Protein AF-A0A538G9U5-F1 (afdb_monomer_lite)

Sequence (117 aa):
MHFALVDRAGKVVRAWRVTSGTQMALTPSALTPAIVGGQLIVQLDVSRQTGALSEHMILRLGQSGSIGKRFSLAANAVCCYDGTGASTPLRVASDGRLYQLRTDPKTGARVARYSLR

pLDDT: mean 80.43, std 11.59, range [47.81, 97.25]

Structure (mmCIF, N/CA/C/O backbone):
data_AF-A0A538G9U5-F1
#
_entry.id   AF-A0A538G9U5-F1
#
loop_
_atom_site.group_PDB
_atom_site.id
_atom_site.type_symbol
_atom_site.label_atom_id
_atom_site.label_alt_id
_atom_site.label_comp_id
_atom_site.label_asym_id
_atom_site.label_entity_id
_atom_site.label_seq_id
_atom_site.pdbx_PDB_ins_code
_atom_site.Cartn_x
_atom_site.Cartn_y
_atom_site.Cartn_z
_atom_site.occupancy
_atom_site.B_iso_or_equiv
_atom_site.auth_seq_id
_atom_site.auth_comp_id
_atom_site.auth_asym_id
_atom_site.auth_atom_id
_atom_site.pdbx_PDB_model_num
ATOM 1 N N . MET A 1 1 ? 5.255 8.022 10.612 1.00 88.19 1 MET A N 1
ATOM 2 C CA . MET A 1 1 ? 4.030 8.221 9.814 1.00 88.19 1 MET A CA 1
ATOM 3 C C . MET A 1 1 ? 2.846 7.575 10.518 1.00 88.19 1 MET A C 1
ATOM 5 O O . MET A 1 1 ? 3.045 6.573 11.199 1.00 88.19 1 MET A O 1
ATOM 9 N N . HIS A 1 2 ? 1.648 8.148 10.390 1.00 90.50 2 HIS A N 1
ATOM 10 C CA . HIS A 1 2 ? 0.429 7.631 11.014 1.00 90.50 2 HIS A CA 1
ATOM 11 C C . HIS A 1 2 ? -0.619 7.319 9.950 1.00 90.50 2 HIS A C 1
ATOM 13 O O . HIS A 1 2 ? -0.807 8.104 9.025 1.00 90.50 2 HIS A O 1
ATOM 19 N N . PHE A 1 3 ? -1.300 6.190 10.112 1.00 90.75 3 PHE A N 1
ATOM 20 C CA . PHE A 1 3 ? -2.447 5.796 9.303 1.00 90.75 3 PHE A CA 1
ATOM 21 C C . PHE A 1 3 ? -3.636 5.560 10.222 1.00 90.75 3 PHE A C 1
ATOM 23 O O . PHE A 1 3 ? -3.468 4.995 11.302 1.00 90.75 3 PHE A O 1
ATOM 30 N N . ALA A 1 4 ? -4.828 5.952 9.789 1.00 91.81 4 ALA A N 1
ATOM 31 C CA . ALA A 1 4 ? -6.061 5.711 10.521 1.00 91.81 4 ALA A CA 1
ATOM 32 C C . ALA A 1 4 ? -7.117 5.130 9.583 1.00 91.81 4 ALA A C 1
ATOM 34 O O . ALA A 1 4 ? -7.283 5.594 8.457 1.00 91.81 4 ALA A O 1
ATOM 35 N N . LEU A 1 5 ? -7.832 4.117 10.067 1.00 91.12 5 LEU A N 1
ATOM 36 C CA . LEU A 1 5 ? -9.101 3.705 9.496 1.00 91.12 5 LEU A CA 1
ATOM 37 C C . LEU A 1 5 ? -10.187 4.496 10.215 1.00 91.12 5 LEU A C 1
ATOM 39 O O . LEU A 1 5 ? -10.341 4.384 11.435 1.00 91.12 5 LEU A O 1
ATOM 43 N N . VAL A 1 6 ? -10.914 5.290 9.444 1.00 93.69 6 VAL A N 1
ATOM 44 C CA . VAL A 1 6 ? -12.060 6.068 9.905 1.00 93.69 6 VAL A CA 1
ATOM 45 C C . VAL A 1 6 ? -13.344 5.434 9.395 1.00 93.69 6 VAL A C 1
ATOM 47 O O . VAL A 1 6 ? -13.397 4.946 8.264 1.00 93.69 6 VAL A O 1
ATOM 50 N N . ASP A 1 7 ? -14.363 5.389 10.247 1.00 93.50 7 ASP A N 1
ATOM 51 C CA . ASP A 1 7 ? -15.698 4.965 9.841 1.00 93.50 7 ASP A CA 1
ATOM 52 C C . ASP A 1 7 ? -16.442 6.080 9.083 1.00 93.50 7 ASP A C 1
ATOM 54 O O . ASP A 1 7 ? -15.922 7.173 8.853 1.00 93.50 7 ASP A O 1
ATOM 58 N N . ARG A 1 8 ? -17.689 5.803 8.679 1.00 95.38 8 ARG A N 1
ATOM 59 C CA . ARG A 1 8 ? -18.522 6.769 7.944 1.00 95.38 8 ARG A CA 1
ATOM 60 C C . ARG A 1 8 ? -18.863 8.025 8.751 1.00 95.38 8 ARG A C 1
ATOM 62 O O . ARG A 1 8 ? -19.181 9.039 8.145 1.00 95.38 8 ARG A O 1
ATOM 69 N N . ALA A 1 9 ? -18.809 7.958 10.081 1.00 97.12 9 ALA A N 1
ATOM 70 C CA . ALA A 1 9 ? -19.028 9.100 10.964 1.00 97.12 9 ALA A CA 1
ATOM 71 C C . ALA A 1 9 ? -17.732 9.895 11.219 1.00 97.12 9 ALA A C 1
ATOM 73 O O . ALA A 1 9 ? -17.741 10.860 11.978 1.00 97.12 9 ALA A O 1
ATOM 74 N N . GLY A 1 10 ? -16.610 9.496 10.605 1.00 95.50 10 GLY A N 1
ATOM 75 C CA . GLY A 1 10 ? -15.304 10.123 10.790 1.00 95.50 10 GLY A CA 1
ATOM 76 C C . GLY A 1 10 ? -14.588 9.692 12.071 1.00 95.50 10 GLY A C 1
ATOM 77 O O . GLY A 1 10 ? -13.530 10.233 12.394 1.00 95.50 10 GLY A O 1
ATOM 78 N N . LYS A 1 11 ? -15.114 8.709 12.809 1.00 97.25 11 LYS A N 1
ATOM 79 C CA . LYS A 1 11 ? -14.468 8.211 14.022 1.00 97.25 11 LYS A CA 1
ATOM 80 C C . LYS A 1 11 ? -13.326 7.275 13.650 1.00 97.25 11 LYS A C 1
ATOM 82 O O . LYS A 1 11 ? -13.486 6.356 12.848 1.00 97.25 11 LYS A O 1
ATOM 87 N N . VAL A 1 12 ? -12.173 7.467 14.286 1.00 94.44 12 VAL A N 1
ATOM 88 C CA . VAL A 1 12 ? -11.047 6.533 14.178 1.00 94.44 12 VAL A CA 1
ATOM 89 C C . VAL A 1 12 ? -11.429 5.216 14.852 1.00 94.44 12 VAL A C 1
ATOM 91 O O . VAL A 1 12 ? -11.604 5.156 16.068 1.00 94.44 12 VAL A O 1
ATOM 94 N N . VAL A 1 13 ? -11.538 4.151 14.060 1.00 92.94 13 VAL A N 1
ATOM 95 C CA . VAL A 1 13 ? -11.820 2.788 14.545 1.00 92.94 13 VAL A CA 1
ATOM 96 C C . VAL A 1 13 ? -10.553 1.942 14.658 1.00 92.94 13 VAL A C 1
ATOM 98 O O . VAL A 1 13 ? -10.545 0.913 15.333 1.00 92.94 13 VAL A O 1
ATOM 101 N N . ARG A 1 14 ? -9.467 2.369 14.002 1.00 90.88 14 ARG A N 1
ATOM 102 C CA . ARG A 1 14 ? -8.141 1.756 14.110 1.00 90.88 14 ARG A CA 1
ATOM 103 C C . ARG A 1 14 ? -7.056 2.727 13.669 1.00 90.88 14 ARG A C 1
ATOM 105 O O . ARG A 1 14 ? -7.285 3.524 12.764 1.00 90.88 14 ARG A O 1
ATOM 112 N N . ALA A 1 15 ? -5.870 2.622 14.258 1.00 91.88 15 ALA A N 1
ATOM 113 C CA . ALA A 1 15 ? -4.717 3.415 13.859 1.00 91.88 15 ALA A CA 1
ATOM 114 C C . ALA A 1 15 ? -3.425 2.596 13.878 1.00 91.88 15 ALA A C 1
ATOM 116 O O . ALA A 1 15 ? -3.292 1.623 14.619 1.00 91.88 15 ALA A O 1
ATOM 117 N N . TRP A 1 16 ? -2.469 3.032 13.066 1.00 92.12 16 TRP A N 1
ATOM 118 C CA . TRP A 1 16 ? -1.133 2.465 12.965 1.00 92.12 16 TRP A CA 1
ATOM 119 C C . TRP A 1 16 ? -0.096 3.576 12.994 1.00 92.12 16 TRP A C 1
ATOM 121 O O . TRP A 1 16 ? -0.261 4.619 12.356 1.00 92.12 16 TRP A O 1
ATOM 131 N N . ARG A 1 17 ? 1.015 3.318 13.684 1.00 91.44 17 ARG A N 1
ATOM 132 C CA . ARG A 1 17 ? 2.203 4.166 13.663 1.00 91.44 17 ARG A CA 1
ATOM 133 C C . ARG A 1 17 ? 3.342 3.392 13.020 1.00 91.44 17 ARG A C 1
ATOM 135 O O . ARG A 1 17 ? 3.748 2.355 13.529 1.00 91.44 17 ARG A O 1
ATOM 142 N N . VAL A 1 18 ? 3.857 3.916 11.915 1.00 88.56 18 VAL A N 1
ATOM 143 C CA . VAL A 1 18 ? 5.043 3.382 11.240 1.00 88.56 18 VAL A CA 1
ATOM 144 C C . VAL A 1 18 ? 6.219 4.304 11.532 1.00 88.56 18 VAL A C 1
ATOM 146 O O . VAL A 1 18 ? 6.138 5.516 11.302 1.00 88.56 18 VAL A O 1
ATOM 149 N N . THR A 1 19 ? 7.304 3.740 12.047 1.00 88.38 19 THR A N 1
ATOM 150 C CA . THR A 1 19 ? 8.573 4.428 12.303 1.00 88.38 19 THR A CA 1
ATOM 151 C C . THR A 1 19 ? 9.666 3.847 11.405 1.00 88.38 19 THR A C 1
ATOM 153 O O . THR A 1 19 ? 9.602 2.688 11.004 1.00 88.38 19 THR A O 1
ATOM 156 N N . SER A 1 20 ? 10.657 4.667 11.062 1.00 84.44 20 SER A N 1
ATOM 157 C CA . SER A 1 20 ? 11.842 4.262 10.302 1.00 84.44 20 SER A CA 1
ATOM 158 C C . SER A 1 20 ? 13.040 5.057 10.810 1.00 84.44 20 SER A C 1
ATOM 160 O O . SER A 1 20 ? 12.869 6.182 11.282 1.00 84.44 20 SER A O 1
ATOM 162 N N . GLY A 1 21 ? 14.235 4.471 10.713 1.00 84.50 21 GLY A N 1
ATOM 163 C CA . GLY A 1 21 ? 15.500 5.178 10.939 1.00 84.50 21 GLY A CA 1
ATOM 164 C C . GLY A 1 21 ? 15.915 6.069 9.763 1.00 84.50 21 GLY A C 1
ATOM 165 O O . GLY A 1 21 ? 16.837 6.863 9.899 1.00 84.50 21 GLY A O 1
ATOM 166 N N . THR A 1 22 ? 15.239 5.951 8.616 1.00 83.19 22 THR A N 1
ATOM 167 C CA . THR A 1 22 ? 15.417 6.814 7.441 1.00 83.19 22 THR A CA 1
ATOM 168 C C . THR A 1 22 ? 14.165 7.646 7.179 1.00 83.19 22 THR A C 1
ATOM 170 O O . THR A 1 22 ? 13.071 7.327 7.657 1.00 83.19 22 THR A O 1
ATOM 173 N N . GLN A 1 23 ? 14.319 8.719 6.401 1.00 84.00 23 GLN A N 1
ATOM 174 C CA . GLN A 1 23 ? 13.195 9.551 5.990 1.00 84.00 23 GLN A CA 1
ATOM 175 C C . GLN A 1 23 ? 12.167 8.726 5.201 1.00 84.00 23 GLN A C 1
ATOM 177 O O . GLN A 1 23 ? 12.511 7.974 4.287 1.00 84.00 23 GLN A O 1
ATOM 182 N N . MET A 1 24 ? 10.898 8.882 5.586 1.00 85.56 24 MET A N 1
ATOM 183 C CA . MET A 1 24 ? 9.738 8.293 4.917 1.00 85.56 24 MET A CA 1
ATOM 184 C C . MET A 1 24 ? 8.898 9.400 4.287 1.00 85.56 24 MET A C 1
ATOM 186 O O . MET A 1 24 ? 8.688 10.438 4.920 1.00 85.56 24 MET A O 1
ATOM 190 N N . ALA A 1 25 ? 8.340 9.146 3.108 1.00 83.44 25 ALA A N 1
ATOM 191 C CA . ALA A 1 25 ? 7.392 10.038 2.448 1.00 83.44 25 ALA A CA 1
ATOM 192 C C . ALA A 1 25 ? 6.166 9.277 1.917 1.00 83.44 25 ALA A C 1
ATOM 194 O O . ALA A 1 25 ? 6.245 8.094 1.582 1.00 83.44 25 ALA A O 1
ATOM 195 N N . LEU A 1 26 ? 5.021 9.968 1.849 1.00 77.25 26 LEU A N 1
ATOM 196 C CA . LEU A 1 26 ? 3.897 9.527 1.022 1.00 77.25 26 LEU A CA 1
ATOM 197 C C . LEU A 1 26 ? 4.158 10.014 -0.396 1.00 77.25 26 LEU A C 1
ATOM 199 O O . LEU A 1 26 ? 4.400 11.201 -0.609 1.00 77.25 26 LEU A O 1
ATOM 203 N N . THR A 1 27 ? 4.095 9.100 -1.353 1.00 67.94 27 THR A N 1
ATOM 204 C CA . THR A 1 27 ? 4.238 9.445 -2.765 1.00 67.94 27 THR A CA 1
ATOM 205 C C . THR A 1 27 ? 2.890 9.973 -3.289 1.00 67.94 27 THR A C 1
ATOM 207 O O . THR A 1 27 ? 1.846 9.407 -2.958 1.00 67.94 27 THR A O 1
ATOM 210 N N . PRO A 1 28 ? 2.854 11.042 -4.107 1.00 58.84 28 PRO A N 1
ATOM 211 C CA . PRO A 1 28 ? 1.608 11.527 -4.712 1.00 58.84 28 PRO A CA 1
ATOM 212 C C . PRO A 1 28 ? 0.929 10.503 -5.636 1.00 58.84 28 PRO A C 1
ATOM 214 O O . PRO A 1 28 ? -0.283 10.548 -5.826 1.00 58.84 28 PRO A O 1
ATOM 217 N N . SER A 1 29 ? 1.701 9.567 -6.197 1.00 62.84 29 SER A N 1
ATOM 218 C CA . SER A 1 29 ? 1.226 8.443 -7.014 1.00 62.84 29 SER A CA 1
ATOM 219 C C . SER A 1 29 ? 1.112 7.137 -6.220 1.00 62.84 29 SER A C 1
ATOM 221 O O . SER A 1 29 ? 1.032 6.05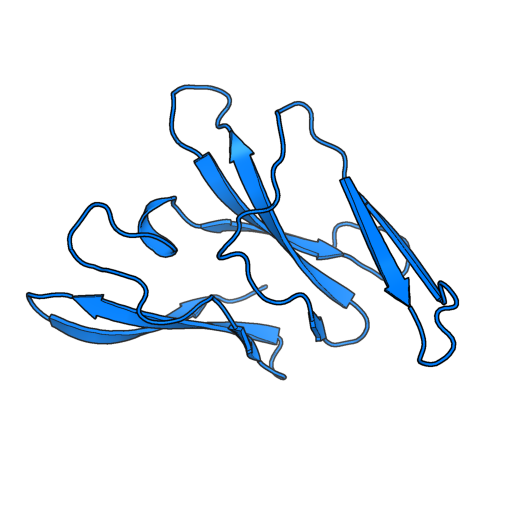6 -6.814 1.00 62.84 29 SER A O 1
ATOM 223 N N . ALA A 1 30 ? 1.128 7.222 -4.885 1.00 66.25 30 ALA A N 1
ATOM 224 C CA . ALA A 1 30 ? 1.086 6.063 -4.016 1.00 66.25 30 ALA A CA 1
ATOM 225 C C . ALA A 1 30 ? -0.167 5.230 -4.282 1.00 66.25 30 ALA A C 1
ATOM 227 O O . ALA A 1 30 ? -1.246 5.742 -4.591 1.00 66.25 30 ALA A O 1
ATOM 228 N N . LEU A 1 31 ? -0.010 3.922 -4.106 1.00 75.00 31 LEU A N 1
ATOM 229 C CA . LEU A 1 31 ? -1.111 2.987 -3.958 1.00 75.00 31 LEU A CA 1
ATOM 230 C C . LEU A 1 31 ? -2.239 3.580 -3.100 1.00 75.00 31 LEU A C 1
ATOM 232 O O . LEU A 1 31 ? -1.999 4.030 -1.978 1.00 75.00 31 LEU A O 1
ATOM 236 N N . THR A 1 32 ? -3.477 3.509 -3.595 1.00 81.88 32 THR A N 1
ATOM 237 C CA . THR A 1 32 ? -4.658 3.775 -2.768 1.00 81.88 32 THR A CA 1
ATOM 238 C C . THR A 1 32 ? -4.690 2.756 -1.625 1.00 81.88 32 THR A C 1
ATOM 240 O O . THR A 1 32 ? -4.767 1.555 -1.911 1.00 81.88 32 THR A O 1
ATOM 243 N N . PRO A 1 33 ? -4.623 3.183 -0.348 1.00 86.25 33 PRO A N 1
ATOM 244 C CA . PRO A 1 33 ? -4.623 2.258 0.778 1.00 86.25 33 PRO A CA 1
ATOM 245 C C . PRO A 1 33 ? -5.847 1.343 0.762 1.00 86.25 33 PRO A C 1
ATOM 247 O O . PRO A 1 33 ? -6.955 1.783 0.456 1.00 86.25 33 PRO A O 1
ATOM 250 N N . ALA A 1 34 ? -5.657 0.076 1.129 1.00 88.62 34 ALA A N 1
ATOM 251 C CA . ALA A 1 34 ? -6.740 -0.904 1.149 1.00 88.62 34 ALA A CA 1
ATOM 252 C C . ALA A 1 34 ? -6.658 -1.825 2.368 1.00 88.62 34 ALA A C 1
ATOM 254 O O . ALA A 1 34 ? -5.575 -2.122 2.874 1.00 88.62 34 ALA A O 1
ATOM 255 N N . ILE A 1 35 ? -7.819 -2.310 2.812 1.00 89.38 35 ILE A N 1
ATOM 256 C CA . ILE A 1 35 ? -7.928 -3.343 3.842 1.00 89.38 35 ILE A CA 1
ATOM 257 C C . ILE A 1 35 ? -8.184 -4.687 3.157 1.00 89.38 35 ILE A C 1
ATOM 259 O O . ILE A 1 35 ? -9.211 -4.858 2.505 1.00 89.38 35 ILE A O 1
ATOM 263 N N . VAL A 1 36 ? -7.289 -5.659 3.343 1.00 88.06 36 VAL A N 1
ATOM 264 C CA . VAL A 1 36 ? -7.465 -7.038 2.854 1.00 88.06 36 VAL A CA 1
ATOM 265 C C . VAL A 1 36 ? -7.290 -8.008 4.011 1.00 88.06 36 VAL A C 1
ATOM 267 O O . VAL A 1 36 ? -6.279 -7.970 4.715 1.00 88.06 36 VAL A O 1
ATOM 270 N N . GLY A 1 37 ? -8.292 -8.860 4.248 1.00 87.31 37 GLY A N 1
ATOM 271 C CA . GLY A 1 37 ? -8.290 -9.777 5.394 1.00 87.31 37 GLY A CA 1
ATOM 272 C C . GLY A 1 37 ? -8.116 -9.052 6.736 1.00 87.31 37 GLY A C 1
ATOM 273 O O . GLY A 1 37 ? -7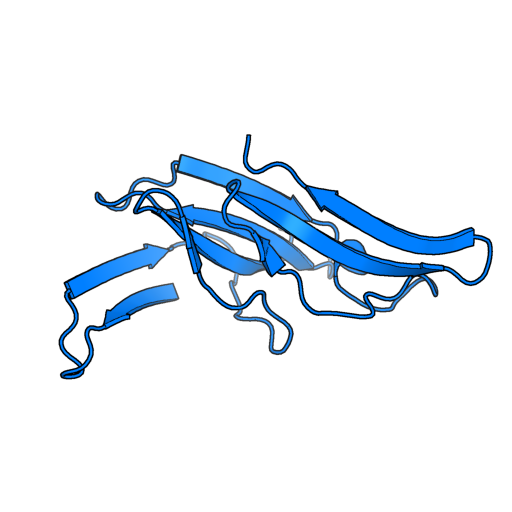.443 -9.549 7.633 1.00 87.31 37 GLY A O 1
ATOM 274 N N . GLY A 1 38 ? -8.639 -7.824 6.850 1.00 87.62 38 GLY A N 1
ATOM 275 C CA . GLY A 1 38 ? -8.517 -6.993 8.049 1.00 87.62 38 GLY A CA 1
ATOM 276 C C . GLY A 1 38 ? -7.136 -6.366 8.281 1.00 87.62 38 GLY A C 1
ATOM 277 O O . GLY A 1 38 ? -6.919 -5.801 9.352 1.00 87.62 38 GLY A O 1
ATOM 278 N N . GLN A 1 39 ? -6.217 -6.454 7.317 1.00 90.00 39 GLN A N 1
ATOM 279 C CA . GLN A 1 39 ? -4.883 -5.853 7.385 1.00 90.00 39 GLN A CA 1
ATOM 280 C C . GLN A 1 39 ? -4.780 -4.672 6.427 1.00 90.00 39 GLN A C 1
ATOM 282 O O . GLN A 1 39 ? -5.259 -4.749 5.296 1.00 90.00 39 GLN A O 1
ATOM 287 N N . LEU A 1 40 ? -4.142 -3.595 6.882 1.00 91.12 40 LEU A N 1
ATOM 288 C CA . LEU A 1 40 ? -3.928 -2.394 6.085 1.00 91.12 40 LEU A CA 1
ATOM 289 C C . LEU A 1 40 ? -2.722 -2.577 5.167 1.00 91.12 40 LEU A C 1
ATOM 291 O O . LEU A 1 40 ? -1.637 -2.922 5.629 1.00 91.12 40 LEU A O 1
ATOM 295 N N . ILE A 1 41 ? -2.919 -2.329 3.877 1.00 90.44 41 ILE A N 1
ATOM 296 C CA . ILE A 1 41 ? -1.865 -2.314 2.867 1.00 90.44 41 ILE A CA 1
ATOM 297 C C . ILE A 1 41 ? -1.637 -0.869 2.437 1.00 90.44 41 ILE A C 1
ATOM 299 O O . ILE A 1 41 ? -2.570 -0.191 2.004 1.00 90.44 41 ILE A O 1
ATOM 303 N N . VAL A 1 42 ? -0.394 -0.409 2.577 1.00 89.69 42 VAL A N 1
ATOM 304 C CA . VAL A 1 42 ? 0.047 0.954 2.247 1.00 89.69 42 VAL A CA 1
ATOM 305 C C . VAL A 1 42 ? 1.383 0.925 1.514 1.00 89.69 42 VAL A C 1
ATOM 307 O O . VAL A 1 42 ? 2.152 -0.028 1.653 1.00 89.69 42 VAL A O 1
ATOM 310 N N . GLN A 1 43 ? 1.659 1.990 0.765 1.00 88.25 43 GLN A N 1
ATOM 311 C CA . GLN A 1 43 ? 2.941 2.252 0.117 1.00 88.25 43 GLN A CA 1
ATOM 312 C C . GLN A 1 43 ? 3.611 3.466 0.766 1.00 88.25 43 GLN A C 1
ATOM 314 O O . GLN A 1 43 ? 2.952 4.472 1.025 1.00 88.25 43 GLN A O 1
ATOM 319 N N . LEU A 1 44 ? 4.918 3.368 0.999 1.00 86.88 44 LEU A N 1
ATOM 320 C CA . LEU A 1 44 ? 5.784 4.441 1.477 1.00 86.88 44 LEU A CA 1
ATOM 321 C C . LEU A 1 44 ? 6.997 4.564 0.564 1.00 86.88 44 LEU A C 1
ATOM 323 O O . LEU A 1 44 ? 7.578 3.543 0.204 1.00 86.88 44 LEU A O 1
ATOM 327 N N . ASP A 1 45 ? 7.435 5.787 0.291 1.00 82.75 45 ASP A N 1
ATOM 328 C CA . ASP A 1 45 ? 8.789 6.009 -0.205 1.00 82.75 45 ASP A CA 1
ATOM 329 C C . ASP A 1 45 ? 9.750 6.042 0.976 1.00 82.75 45 ASP A C 1
ATOM 331 O O . ASP A 1 45 ? 9.525 6.748 1.965 1.00 82.75 45 ASP A O 1
ATOM 335 N N . VAL A 1 46 ? 10.831 5.278 0.867 1.00 79.69 46 VAL A N 1
ATOM 336 C CA . VAL A 1 46 ? 11.945 5.303 1.815 1.00 79.69 46 VAL A CA 1
ATOM 337 C C . VAL A 1 46 ? 13.244 5.583 1.083 1.00 79.69 46 VAL A C 1
ATOM 339 O O . VAL A 1 46 ? 13.546 4.963 0.064 1.00 79.69 46 VAL A O 1
ATOM 342 N N . SER A 1 47 ? 14.041 6.503 1.618 1.00 75.19 47 SER A N 1
ATOM 343 C CA . SER A 1 47 ? 15.399 6.722 1.122 1.00 75.19 47 SER A CA 1
ATOM 344 C C . SER A 1 47 ? 16.278 5.518 1.459 1.00 75.19 47 SER A C 1
ATOM 346 O O . SER A 1 47 ? 16.253 5.023 2.594 1.00 75.19 47 SER A O 1
ATOM 348 N N . ARG A 1 48 ? 17.081 5.060 0.491 1.00 65.81 48 ARG A N 1
ATOM 349 C CA . ARG A 1 48 ? 18.164 4.111 0.770 1.00 65.81 48 ARG A CA 1
ATOM 350 C C . ARG A 1 48 ? 19.183 4.755 1.710 1.00 65.81 48 ARG A C 1
ATOM 352 O O . ARG A 1 48 ? 19.440 5.951 1.632 1.00 65.81 48 ARG A O 1
ATOM 359 N N . GLN A 1 49 ? 19.796 3.949 2.578 1.00 57.94 49 GLN A N 1
ATOM 360 C CA . GLN A 1 49 ? 20.905 4.412 3.423 1.00 57.94 49 GLN A CA 1
ATOM 361 C C . GLN A 1 49 ? 22.140 4.816 2.600 1.00 57.94 49 GLN A C 1
ATOM 363 O O . GLN A 1 49 ? 22.948 5.609 3.072 1.00 57.94 49 GLN A O 1
ATOM 368 N N . THR A 1 50 ? 22.281 4.305 1.372 1.00 53.12 50 THR A N 1
ATOM 369 C CA . THR A 1 50 ? 23.373 4.632 0.450 1.00 53.12 50 THR A CA 1
ATOM 370 C C . THR A 1 50 ? 22.819 5.090 -0.907 1.00 53.12 50 THR A C 1
ATOM 372 O O . THR A 1 50 ? 22.321 4.295 -1.704 1.00 53.12 50 THR A O 1
ATOM 375 N N . GLY A 1 51 ? 22.906 6.397 -1.178 1.00 54.06 51 GLY A N 1
ATOM 376 C CA . GLY A 1 51 ? 22.591 7.007 -2.479 1.00 54.06 51 GLY A CA 1
ATOM 377 C C . GLY A 1 51 ? 21.229 7.709 -2.585 1.00 54.06 51 GLY A C 1
ATOM 378 O O . GLY A 1 51 ? 20.394 7.646 -1.690 1.00 54.06 51 GLY A O 1
ATOM 379 N N . ALA A 1 52 ? 21.009 8.386 -3.717 1.00 57.06 52 ALA A N 1
ATOM 380 C CA . ALA A 1 52 ? 19.832 9.226 -3.989 1.00 57.06 52 ALA A CA 1
ATOM 381 C C . ALA A 1 52 ? 18.571 8.452 -4.433 1.00 57.06 52 ALA A C 1
ATOM 383 O O . ALA A 1 52 ? 17.581 9.055 -4.841 1.00 57.06 52 ALA A O 1
ATOM 384 N N . LEU A 1 53 ? 18.606 7.117 -4.412 1.00 60.31 53 LEU A N 1
ATOM 385 C CA . LEU A 1 53 ? 17.504 6.288 -4.894 1.00 60.31 53 LEU A CA 1
ATOM 386 C C . LEU A 1 53 ? 16.514 5.999 -3.759 1.00 60.31 53 LEU A C 1
ATOM 388 O O . LEU A 1 53 ? 16.888 5.452 -2.720 1.00 60.31 53 LEU A O 1
ATOM 392 N N . SER A 1 54 ? 15.246 6.333 -3.988 1.00 69.25 54 SER A N 1
ATOM 393 C CA . SER A 1 54 ? 14.122 5.937 -3.133 1.00 69.25 54 SER A CA 1
ATOM 394 C C . SER A 1 54 ? 13.627 4.537 -3.505 1.00 69.25 54 SER A C 1
ATOM 396 O O . SER A 1 54 ? 13.632 4.161 -4.677 1.00 69.25 54 SER A O 1
ATOM 398 N N . GLU A 1 55 ? 13.175 3.760 -2.526 1.00 77.62 55 GLU A N 1
ATOM 399 C CA . GLU A 1 55 ? 12.430 2.518 -2.759 1.00 77.62 55 GLU A CA 1
ATOM 400 C C . GLU A 1 55 ? 10.956 2.705 -2.415 1.00 77.62 55 GLU A C 1
ATOM 402 O O . GLU A 1 55 ? 10.628 3.357 -1.423 1.00 77.62 55 GLU A O 1
ATOM 407 N N . HIS A 1 56 ? 10.083 2.065 -3.197 1.00 82.75 56 HIS A N 1
ATOM 408 C CA . HIS A 1 56 ? 8.653 1.988 -2.904 1.00 82.75 56 HIS A CA 1
ATOM 409 C C . HIS A 1 56 ? 8.424 0.794 -1.982 1.00 82.75 56 HIS A C 1
ATOM 411 O O . HIS A 1 56 ? 8.345 -0.351 -2.432 1.00 82.75 56 HIS A O 1
ATOM 417 N N . MET A 1 57 ? 8.345 1.034 -0.680 1.00 87.12 57 MET A N 1
ATOM 418 C CA . MET A 1 57 ? 8.093 -0.015 0.299 1.00 87.12 57 MET A CA 1
ATOM 419 C C . MET A 1 57 ? 6.596 -0.235 0.477 1.00 87.12 57 MET A C 1
ATOM 421 O O . MET A 1 57 ? 5.858 0.664 0.879 1.00 87.12 57 MET A O 1
ATOM 425 N N . ILE A 1 58 ? 6.157 -1.468 0.236 1.00 88.88 58 ILE A N 1
ATOM 426 C CA . ILE A 1 58 ? 4.795 -1.896 0.535 1.00 88.88 58 ILE A CA 1
ATOM 427 C C . ILE A 1 58 ? 4.773 -2.566 1.903 1.00 88.88 58 ILE A C 1
ATOM 429 O O . ILE A 1 58 ? 5.543 -3.493 2.170 1.00 88.88 58 ILE A O 1
ATOM 433 N N . LEU A 1 59 ? 3.866 -2.113 2.764 1.00 90.12 59 LEU A N 1
ATOM 434 C CA . LEU A 1 59 ? 3.686 -2.638 4.112 1.00 90.12 59 LEU A CA 1
ATOM 435 C C . LEU A 1 59 ? 2.310 -3.270 4.261 1.00 90.12 59 LEU A C 1
ATOM 437 O O . LEU A 1 59 ? 1.305 -2.684 3.864 1.00 90.12 59 LEU A O 1
ATOM 441 N N . ARG A 1 60 ? 2.271 -4.437 4.910 1.00 91.44 60 ARG A N 1
ATOM 442 C CA . ARG A 1 60 ? 1.043 -5.070 5.395 1.00 91.44 60 ARG A CA 1
ATOM 443 C C . ARG A 1 60 ? 0.991 -4.973 6.914 1.00 91.44 60 ARG A C 1
ATOM 445 O O . ARG A 1 60 ? 1.712 -5.684 7.614 1.00 91.44 60 ARG A O 1
ATOM 452 N N . LEU A 1 61 ? 0.128 -4.099 7.414 1.00 91.12 61 LEU A N 1
ATOM 453 C CA . LEU A 1 61 ? -0.010 -3.777 8.827 1.00 91.12 61 LEU A CA 1
ATOM 454 C C . LEU A 1 61 ? -1.172 -4.568 9.440 1.00 91.12 61 LEU A C 1
ATOM 456 O O . LEU A 1 61 ? -2.328 -4.471 9.019 1.00 91.12 61 LEU A O 1
ATOM 460 N N . GLY A 1 62 ? -0.841 -5.395 10.427 1.00 90.19 62 GLY A N 1
ATOM 461 C CA . GLY A 1 62 ? -1.767 -6.207 11.203 1.00 90.19 62 GLY A CA 1
ATOM 462 C C . GLY A 1 62 ? -2.648 -5.379 12.132 1.00 90.19 62 GLY A C 1
ATOM 463 O O . GLY A 1 62 ? -2.371 -4.218 12.426 1.00 90.19 62 GLY A O 1
ATOM 464 N N . GLN A 1 63 ? -3.722 -5.994 12.621 1.00 86.88 63 GLN A N 1
ATOM 465 C CA . GLN A 1 63 ? -4.708 -5.324 13.476 1.00 86.88 63 GLN A CA 1
ATOM 466 C C . GLN A 1 63 ? -4.119 -4.811 14.794 1.00 86.88 63 GLN A C 1
ATOM 468 O O . GLN A 1 63 ? -4.537 -3.769 15.283 1.00 86.88 63 GLN A O 1
ATOM 473 N N . SER A 1 64 ? -3.137 -5.531 15.336 1.00 83.50 64 SER A N 1
ATOM 474 C CA . SER A 1 64 ? -2.428 -5.213 16.578 1.00 83.50 64 SER A CA 1
ATOM 475 C C . SER A 1 64 ? -1.224 -4.285 16.378 1.00 83.50 64 SER A C 1
ATOM 477 O O . SER A 1 64 ? -0.408 -4.133 17.279 1.00 83.50 64 SER A O 1
ATOM 479 N N . GLY A 1 65 ? -1.065 -3.697 15.187 1.00 73.88 65 GLY A N 1
ATOM 480 C CA . GLY A 1 65 ? 0.097 -2.870 14.856 1.00 73.88 65 GLY A CA 1
ATOM 481 C C . GLY A 1 65 ? 1.335 -3.661 14.422 1.00 73.88 65 GLY A C 1
ATOM 482 O O . GLY A 1 65 ? 2.351 -3.054 14.097 1.00 73.88 65 GLY A O 1
ATOM 483 N N . SER A 1 66 ? 1.260 -4.994 14.358 1.00 82.25 66 SER A N 1
ATOM 484 C CA . SER A 1 66 ? 2.351 -5.818 13.834 1.00 82.25 66 SER A CA 1
ATOM 485 C C . SER A 1 66 ? 2.609 -5.528 12.353 1.00 82.25 66 SER A C 1
ATOM 487 O O . SER A 1 66 ? 1.681 -5.395 11.552 1.00 82.25 66 SER A O 1
ATOM 489 N N . ILE A 1 67 ? 3.879 -5.459 11.956 1.00 81.00 67 ILE A N 1
ATOM 490 C CA . ILE A 1 67 ? 4.247 -5.476 10.538 1.00 81.00 67 ILE A CA 1
ATOM 491 C C . ILE A 1 67 ? 4.248 -6.941 10.120 1.00 81.00 67 ILE A C 1
ATOM 493 O O . ILE A 1 67 ? 5.147 -7.692 10.482 1.00 81.00 67 ILE A O 1
ATOM 497 N N . GLY A 1 68 ? 3.210 -7.359 9.396 1.00 72.81 68 GLY A N 1
ATOM 498 C CA . GLY A 1 68 ? 3.090 -8.740 8.944 1.00 72.81 68 GLY A CA 1
ATOM 499 C C . GLY A 1 68 ? 4.122 -9.059 7.869 1.00 72.81 68 GLY A C 1
ATOM 500 O O . GLY A 1 68 ? 4.846 -10.042 7.981 1.00 72.81 68 GLY A O 1
ATOM 501 N N . LYS A 1 69 ? 4.184 -8.224 6.823 1.00 80.50 69 LYS A N 1
ATOM 502 C CA . LYS A 1 69 ? 5.135 -8.351 5.708 1.00 80.50 69 LYS A CA 1
ATOM 503 C C . LYS A 1 69 ? 5.527 -6.980 5.174 1.00 80.50 69 LYS A C 1
ATOM 505 O O . LYS A 1 69 ? 4.718 -6.049 5.190 1.00 80.50 69 LYS A O 1
ATOM 510 N N . ARG A 1 70 ? 6.762 -6.895 4.681 1.00 84.50 70 ARG A N 1
ATOM 511 C CA . ARG A 1 70 ? 7.302 -5.752 3.944 1.00 84.50 70 ARG A CA 1
ATOM 512 C C . ARG A 1 70 ? 8.027 -6.259 2.708 1.00 84.50 70 ARG A C 1
ATOM 514 O O . ARG A 1 70 ? 8.722 -7.268 2.796 1.00 84.50 70 ARG A O 1
ATOM 521 N N . PHE A 1 71 ? 7.898 -5.559 1.593 1.00 83.75 71 PHE A N 1
ATOM 522 C CA . PHE A 1 71 ? 8.777 -5.774 0.450 1.00 83.75 71 PHE A CA 1
ATOM 523 C C . PHE A 1 71 ? 8.984 -4.460 -0.303 1.00 83.75 71 PHE A C 1
ATOM 525 O O . PHE A 1 71 ? 8.108 -3.590 -0.294 1.00 83.75 71 PHE A O 1
ATOM 532 N N . SER A 1 72 ? 10.154 -4.322 -0.918 1.00 82.69 72 SER A N 1
ATOM 533 C CA . SER A 1 72 ? 10.530 -3.139 -1.688 1.00 82.69 72 SER A CA 1
ATOM 534 C C . SER A 1 72 ? 10.297 -3.381 -3.172 1.00 82.69 72 SER A C 1
ATOM 536 O O . SER A 1 72 ? 10.697 -4.406 -3.726 1.00 82.69 72 SER A O 1
ATOM 538 N N . LEU A 1 73 ? 9.692 -2.402 -3.828 1.00 79.06 73 LEU A N 1
ATOM 539 C CA . LEU A 1 73 ? 9.708 -2.250 -5.271 1.00 79.06 73 LEU A CA 1
ATOM 540 C C . LEU A 1 73 ? 10.785 -1.223 -5.637 1.00 79.06 73 LEU A C 1
ATOM 542 O O . LEU A 1 73 ? 10.923 -0.184 -4.987 1.00 79.06 73 LEU A O 1
ATOM 546 N N . ALA A 1 74 ? 11.557 -1.517 -6.684 1.00 73.75 74 ALA A N 1
ATOM 547 C CA . ALA A 1 74 ? 12.541 -0.579 -7.214 1.00 73.75 74 ALA A CA 1
ATOM 548 C C . ALA A 1 74 ? 11.859 0.727 -7.660 1.00 73.75 74 ALA A C 1
ATOM 550 O O . ALA A 1 74 ? 10.699 0.707 -8.072 1.00 73.75 74 ALA A O 1
ATOM 551 N N . ALA A 1 75 ? 12.576 1.854 -7.616 1.00 70.25 75 ALA A N 1
ATOM 552 C CA . ALA A 1 75 ? 12.027 3.169 -7.965 1.00 70.25 75 ALA A CA 1
ATOM 553 C C . ALA A 1 75 ? 11.314 3.172 -9.334 1.00 70.25 75 ALA A C 1
ATOM 555 O O . ALA A 1 75 ? 10.209 3.699 -9.473 1.00 70.25 75 ALA A O 1
ATOM 556 N N . ASN A 1 76 ? 11.918 2.503 -10.323 1.00 68.19 76 ASN A N 1
ATOM 557 C CA . ASN A 1 76 ? 11.408 2.383 -11.690 1.00 68.19 76 ASN A CA 1
ATOM 558 C C . ASN A 1 76 ? 10.240 1.392 -11.847 1.00 68.19 76 ASN A C 1
ATOM 560 O O . ASN A 1 76 ? 9.602 1.341 -12.894 1.00 68.19 76 ASN A O 1
ATOM 564 N N . ALA A 1 77 ? 9.941 0.583 -10.828 1.00 68.94 77 ALA A N 1
ATOM 565 C CA . ALA A 1 77 ? 8.796 -0.318 -10.876 1.00 68.94 77 ALA A CA 1
ATOM 566 C C . ALA A 1 77 ? 7.474 0.456 -10.822 1.00 68.94 77 ALA A C 1
ATOM 568 O O . ALA A 1 77 ? 6.475 -0.041 -11.330 1.00 68.94 77 ALA A O 1
ATOM 569 N N . VAL A 1 78 ? 7.482 1.658 -10.230 1.00 65.00 78 VAL A N 1
ATOM 570 C CA . VAL A 1 78 ? 6.292 2.493 -10.027 1.00 65.00 78 VAL A CA 1
ATOM 571 C C . VAL A 1 78 ? 6.372 3.825 -10.801 1.00 65.00 78 VAL A C 1
ATOM 573 O O . VAL A 1 78 ? 5.326 4.431 -11.022 1.00 65.00 78 VAL A O 1
ATOM 576 N N . CYS A 1 79 ? 7.550 4.272 -11.279 1.00 61.25 79 CYS A N 1
ATOM 577 C CA . CYS A 1 79 ? 7.683 5.494 -12.099 1.00 61.25 79 CYS A CA 1
ATOM 578 C C . CYS A 1 79 ? 8.810 5.481 -13.176 1.00 61.25 79 CYS A C 1
ATOM 580 O O . CYS A 1 79 ? 9.522 4.503 -13.365 1.00 61.25 79 CYS A O 1
ATOM 582 N N . CYS A 1 80 ? 8.928 6.587 -13.919 1.00 56.22 80 CYS A N 1
ATOM 583 C CA . CYS A 1 80 ? 9.116 6.686 -15.375 1.00 56.22 80 CYS A CA 1
ATOM 584 C C . CYS A 1 80 ? 10.549 6.768 -15.960 1.00 56.22 80 CYS A C 1
ATOM 586 O O . CYS A 1 80 ? 10.715 7.392 -17.005 1.00 56.22 80 CYS A O 1
ATOM 588 N N . TYR A 1 81 ? 11.593 6.189 -15.369 1.00 49.38 81 TYR A N 1
ATOM 589 C CA . TYR A 1 81 ? 12.964 6.544 -15.802 1.00 49.38 81 TYR A CA 1
ATOM 590 C C . TYR A 1 81 ? 13.608 5.684 -16.908 1.00 49.38 81 TYR A C 1
ATOM 592 O O . TYR A 1 81 ? 14.688 6.034 -17.370 1.00 49.38 81 TYR A O 1
ATOM 600 N N . ASP A 1 82 ? 12.969 4.612 -17.387 1.00 52.31 82 ASP A N 1
ATOM 601 C CA . ASP A 1 82 ? 13.549 3.718 -18.415 1.00 52.31 82 ASP A CA 1
ATOM 602 C C . ASP A 1 82 ? 12.644 3.472 -19.640 1.00 52.31 82 ASP A C 1
ATOM 604 O O . ASP A 1 82 ? 12.884 2.565 -20.436 1.00 52.31 82 ASP A O 1
ATOM 608 N N . GLY A 1 83 ? 11.583 4.268 -19.797 1.00 47.81 83 GLY A N 1
ATOM 609 C CA . GLY A 1 83 ? 10.574 4.069 -20.839 1.00 47.81 83 GLY A CA 1
ATOM 610 C C . GLY A 1 83 ? 9.551 2.975 -20.514 1.00 47.81 83 GLY A C 1
ATOM 611 O O . GLY A 1 83 ? 8.523 2.918 -21.181 1.00 47.81 83 GLY A O 1
ATOM 612 N N . THR A 1 84 ? 9.741 2.171 -19.459 1.00 58.03 84 THR A N 1
ATOM 613 C CA . THR A 1 84 ? 8.774 1.154 -19.012 1.00 58.03 84 THR A CA 1
ATOM 614 C C . THR A 1 84 ? 7.799 1.701 -17.963 1.00 58.03 84 THR A C 1
ATOM 616 O O . THR A 1 84 ? 7.734 1.254 -16.815 1.00 58.03 84 THR A O 1
ATOM 619 N N . GLY A 1 85 ? 7.052 2.738 -18.344 1.00 62.88 85 GLY A N 1
ATOM 620 C CA . GLY A 1 85 ? 6.206 3.500 -17.429 1.00 62.88 85 GLY A CA 1
ATOM 621 C C . GLY A 1 85 ? 5.047 2.693 -16.838 1.00 62.88 85 GLY A C 1
ATOM 622 O O . GLY A 1 85 ? 4.372 1.923 -17.528 1.00 62.88 85 GLY A O 1
ATOM 623 N N . ALA A 1 86 ? 4.782 2.905 -15.548 1.00 68.69 86 ALA A N 1
ATOM 624 C CA . ALA A 1 86 ? 3.494 2.571 -14.963 1.00 68.69 86 ALA A CA 1
ATOM 625 C C . ALA A 1 86 ? 2.400 3.402 -15.649 1.00 68.69 86 ALA A C 1
ATOM 627 O O . ALA A 1 86 ? 2.443 4.629 -15.626 1.00 68.69 86 ALA A O 1
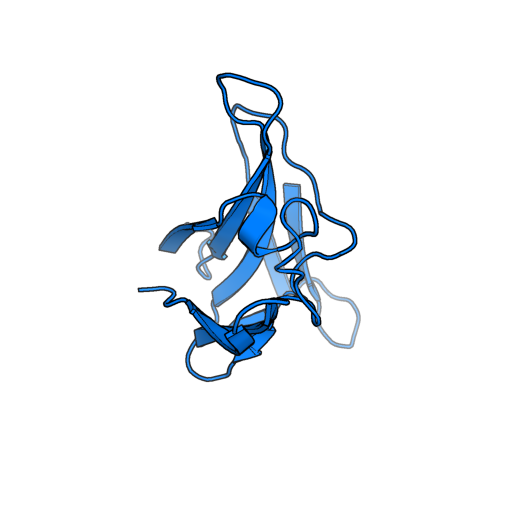ATOM 628 N N . SER A 1 87 ? 1.415 2.737 -16.246 1.00 70.31 87 SER A N 1
ATOM 629 C CA . SER A 1 87 ? 0.257 3.399 -16.861 1.00 70.31 87 SE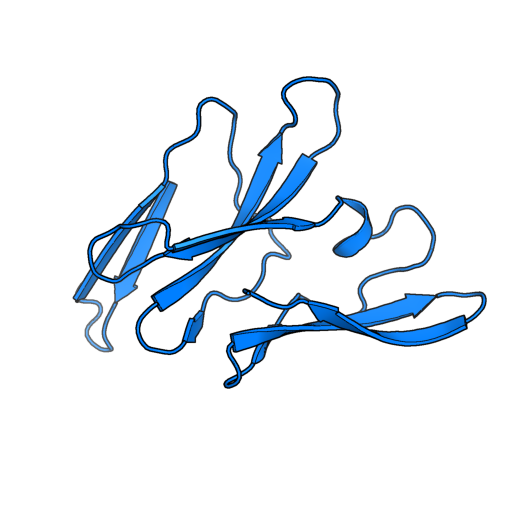R A CA 1
ATOM 630 C C . SER A 1 87 ? -0.857 3.638 -15.841 1.00 70.31 87 SER A C 1
ATOM 632 O O . SER A 1 87 ? -1.753 4.446 -16.062 1.00 70.31 87 SER A O 1
ATOM 634 N N . THR A 1 88 ? -0.813 2.919 -14.715 1.00 74.81 88 THR A N 1
ATOM 635 C CA . THR A 1 88 ? -1.752 3.060 -13.601 1.00 74.81 88 THR A CA 1
ATOM 636 C C . THR A 1 88 ? -1.010 3.087 -12.264 1.00 74.81 88 THR A C 1
ATOM 638 O O . THR A 1 88 ? 0.055 2.469 -12.140 1.00 74.81 88 THR A O 1
ATOM 641 N N . PRO A 1 89 ? -1.603 3.688 -11.216 1.00 77.25 89 PRO A N 1
ATOM 642 C CA . PRO A 1 89 ? -1.182 3.433 -9.842 1.00 77.25 89 PRO A CA 1
ATOM 643 C C . PRO A 1 89 ? -1.203 1.932 -9.520 1.00 77.25 89 PRO A C 1
ATOM 645 O O . PRO A 1 89 ? -1.929 1.153 -10.153 1.00 77.25 89 PRO A O 1
ATOM 648 N N . LEU A 1 90 ? -0.419 1.529 -8.522 1.00 82.50 90 LEU A N 1
ATOM 649 C CA . LEU A 1 90 ? -0.446 0.173 -7.978 1.00 82.50 90 LEU A CA 1
ATOM 650 C C . LEU A 1 90 ? -1.808 -0.070 -7.303 1.00 82.50 90 LEU A C 1
ATOM 652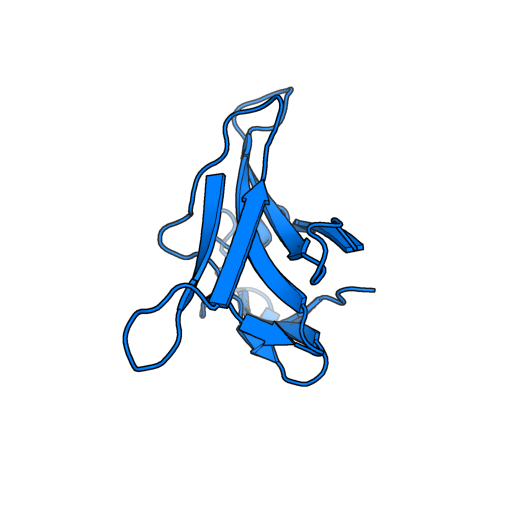 O O . LEU A 1 90 ? -2.257 0.742 -6.494 1.00 82.50 90 LEU A O 1
ATOM 656 N N . ARG A 1 91 ? -2.476 -1.182 -7.627 1.00 86.81 91 ARG A N 1
ATOM 657 C CA . ARG A 1 91 ? -3.782 -1.546 -7.055 1.00 86.81 91 ARG A CA 1
ATOM 658 C C . ARG A 1 91 ? -3.676 -2.799 -6.203 1.00 86.81 91 ARG A C 1
ATOM 660 O O . ARG A 1 91 ? -3.091 -3.788 -6.641 1.00 86.81 91 ARG A O 1
ATOM 667 N N . VAL A 1 92 ? -4.293 -2.775 -5.024 1.00 88.94 92 VAL A N 1
ATOM 668 C CA . VAL A 1 92 ? -4.532 -3.980 -4.218 1.00 88.94 92 VAL A CA 1
ATOM 669 C C . VAL A 1 92 ? -5.804 -4.656 -4.721 1.00 88.94 92 VAL A C 1
ATOM 671 O O . VAL A 1 92 ? -6.855 -4.019 -4.761 1.00 88.94 92 VAL A O 1
ATOM 674 N N . ALA A 1 93 ? -5.731 -5.930 -5.092 1.00 86.69 93 ALA A N 1
ATOM 675 C CA . ALA A 1 93 ? -6.920 -6.719 -5.398 1.00 86.69 93 ALA A CA 1
ATOM 676 C C . ALA A 1 93 ? -7.415 -7.495 -4.166 1.00 86.69 93 ALA A C 1
ATOM 678 O O . ALA A 1 93 ? -6.726 -7.609 -3.149 1.00 86.69 93 ALA A O 1
ATOM 679 N N . SER A 1 94 ? -8.626 -8.047 -4.258 1.00 84.00 94 SER A N 1
ATOM 680 C CA . SER A 1 94 ? -9.263 -8.818 -3.180 1.00 84.00 94 SER A CA 1
ATOM 681 C C . SER A 1 94 ? -8.490 -10.083 -2.792 1.00 84.00 94 SER A C 1
ATOM 683 O O . SER A 1 94 ? -8.594 -10.538 -1.656 1.00 84.00 94 SER A O 1
ATOM 685 N N . ASP A 1 95 ? -7.672 -10.614 -3.703 1.00 84.12 95 ASP A N 1
ATOM 686 C CA . ASP A 1 95 ? -6.750 -11.730 -3.462 1.00 84.12 95 ASP A CA 1
ATOM 687 C C . ASP A 1 95 ? -5.505 -11.329 -2.638 1.00 84.12 95 ASP A C 1
ATOM 689 O O . ASP A 1 95 ? -4.660 -12.172 -2.328 1.00 84.12 95 ASP A O 1
ATOM 693 N N . GLY A 1 96 ? -5.365 -10.045 -2.289 1.00 81.06 96 GLY A N 1
ATOM 694 C CA . GLY A 1 96 ? -4.212 -9.506 -1.574 1.00 81.06 96 GLY A CA 1
ATOM 695 C C . GLY A 1 96 ? -2.940 -9.433 -2.415 1.00 81.06 96 GLY A C 1
ATOM 696 O O . GLY A 1 96 ? -1.856 -9.251 -1.862 1.00 81.06 96 GLY A O 1
ATOM 697 N N . ARG A 1 97 ? -3.032 -9.585 -3.736 1.00 88.94 97 ARG A N 1
ATOM 698 C CA . ARG A 1 97 ? -1.933 -9.311 -4.659 1.00 88.94 97 ARG A CA 1
ATOM 699 C C . ARG A 1 97 ? -2.018 -7.882 -5.169 1.00 88.94 97 ARG A C 1
ATOM 701 O O . ARG A 1 97 ? -3.059 -7.223 -5.124 1.00 88.94 97 ARG A O 1
ATOM 708 N N . LEU A 1 98 ? -0.877 -7.410 -5.644 1.00 88.81 98 LEU A N 1
ATOM 709 C CA . LEU A 1 98 ? -0.728 -6.075 -6.191 1.00 88.81 98 LEU A CA 1
ATOM 710 C C . LEU A 1 98 ? -0.599 -6.172 -7.698 1.00 88.81 98 LEU A C 1
ATOM 712 O O . LEU A 1 98 ? 0.160 -6.997 -8.211 1.00 88.81 98 LEU A O 1
ATOM 716 N N . TYR A 1 99 ? -1.320 -5.302 -8.385 1.00 88.69 99 TYR A N 1
ATOM 717 C CA . TYR A 1 99 ? -1.371 -5.274 -9.834 1.00 88.69 99 TYR A CA 1
ATOM 718 C C . TYR A 1 99 ? -1.055 -3.879 -10.338 1.00 88.69 99 TYR A C 1
ATOM 720 O O . TYR A 1 99 ? -1.476 -2.877 -9.755 1.00 88.69 99 TYR A O 1
ATOM 728 N N . GLN A 1 100 ? -0.329 -3.824 -11.447 1.00 86.81 100 GLN A N 1
ATOM 729 C CA . GLN A 1 100 ? -0.038 -2.573 -12.123 1.00 86.81 100 GLN A CA 1
ATOM 730 C C . GLN A 1 100 ? -0.005 -2.785 -13.626 1.00 86.81 100 GLN A C 1
ATOM 732 O O . GLN A 1 100 ? 0.698 -3.675 -14.112 1.00 86.81 100 GLN A O 1
ATOM 737 N N . LEU A 1 101 ? -0.744 -1.957 -14.361 1.00 85.31 101 LEU A N 1
ATOM 738 C CA . LEU A 1 101 ? -0.579 -1.880 -15.801 1.00 85.31 101 LEU A CA 1
ATOM 739 C C . LEU A 1 101 ? 0.704 -1.105 -16.099 1.00 85.31 101 LEU A C 1
ATOM 741 O O . LEU A 1 101 ? 0.913 -0.003 -15.586 1.00 85.31 101 LEU A O 1
ATOM 745 N N . ARG A 1 102 ? 1.561 -1.702 -16.919 1.00 82.00 102 ARG A N 1
ATOM 746 C CA . ARG A 1 102 ? 2.820 -1.123 -17.373 1.00 82.00 102 ARG A CA 1
ATOM 747 C C . ARG A 1 102 ? 2.872 -1.167 -18.888 1.00 82.00 102 ARG A C 1
ATOM 749 O O . ARG A 1 102 ? 2.384 -2.117 -19.495 1.00 82.00 102 ARG A O 1
ATOM 756 N N . THR A 1 103 ? 3.526 -0.186 -19.477 1.00 76.75 103 THR A N 1
ATOM 757 C CA . THR A 1 103 ? 3.838 -0.146 -20.907 1.00 76.75 103 THR A CA 1
ATOM 758 C C . THR A 1 103 ? 5.338 -0.156 -21.089 1.00 76.75 103 THR A C 1
ATOM 760 O O . THR A 1 103 ? 6.040 0.491 -20.324 1.00 76.75 103 THR A O 1
ATOM 763 N N . ASP A 1 104 ? 5.820 -0.874 -22.090 1.00 75.38 104 ASP A N 1
ATOM 764 C CA . ASP A 1 104 ? 7.224 -0.960 -22.474 1.00 75.38 104 ASP A CA 1
ATOM 765 C C . ASP A 1 104 ? 7.311 -0.764 -24.002 1.00 75.38 104 ASP A C 1
ATOM 767 O O . ASP A 1 104 ? 6.592 -1.445 -24.732 1.00 75.38 104 ASP A O 1
ATOM 771 N N . PRO A 1 105 ? 8.151 0.147 -24.522 1.00 74.50 105 PRO A N 1
ATOM 772 C CA . PRO A 1 105 ? 8.228 0.417 -25.957 1.00 74.50 105 PRO A CA 1
ATOM 773 C C . PRO A 1 105 ? 8.671 -0.784 -26.801 1.00 74.50 105 PRO A C 1
ATOM 775 O O . PRO A 1 105 ? 8.364 -0.842 -27.986 1.00 74.50 105 PRO A O 1
ATOM 778 N N . LYS A 1 106 ? 9.399 -1.738 -26.209 1.00 81.56 106 LYS A N 1
ATOM 779 C CA . LYS A 1 106 ? 9.892 -2.949 -26.875 1.00 81.56 106 LYS A CA 1
ATOM 780 C C . LYS A 1 106 ? 8.901 -4.106 -26.782 1.00 81.56 106 LYS A C 1
ATOM 782 O O . LYS A 1 106 ? 8.863 -4.932 -27.685 1.00 81.56 106 LYS A O 1
ATOM 787 N N . THR A 1 107 ? 8.139 -4.202 -25.689 1.00 82.25 107 THR A N 1
ATOM 788 C CA . THR A 1 107 ? 7.284 -5.377 -25.401 1.00 82.25 107 THR A CA 1
ATOM 789 C C . THR A 1 107 ? 5.786 -5.081 -25.296 1.00 82.25 107 THR A C 1
ATOM 791 O O . THR A 1 107 ? 4.988 -6.007 -25.169 1.00 82.25 107 THR A O 1
ATOM 794 N N . GLY A 1 108 ? 5.374 -3.817 -25.397 1.00 82.94 108 GLY A N 1
ATOM 795 C CA . GLY A 1 108 ? 3.979 -3.390 -25.322 1.00 82.94 108 GLY A CA 1
ATOM 796 C C . GLY A 1 108 ? 3.432 -3.316 -23.892 1.00 82.94 108 GLY A C 1
ATOM 797 O O . GLY A 1 108 ? 4.161 -3.091 -22.924 1.00 82.94 108 GLY A O 1
ATOM 798 N N . ALA A 1 109 ? 2.110 -3.446 -23.751 1.00 85.88 109 ALA A N 1
ATOM 799 C CA . ALA A 1 109 ? 1.429 -3.368 -22.460 1.00 85.88 109 ALA A CA 1
ATOM 800 C C . ALA A 1 109 ? 1.444 -4.716 -21.721 1.00 85.88 109 ALA A C 1
ATOM 802 O O . ALA A 1 109 ? 1.125 -5.760 -22.287 1.00 85.88 109 ALA A O 1
ATOM 803 N N . ARG A 1 110 ? 1.751 -4.692 -20.421 1.00 86.69 110 ARG A N 1
ATOM 804 C CA . ARG A 1 110 ? 1.758 -5.869 -19.544 1.00 86.69 110 ARG A CA 1
ATOM 805 C C . ARG A 1 110 ? 1.216 -5.549 -18.158 1.00 86.69 110 ARG A C 1
ATOM 807 O O . ARG A 1 110 ? 1.360 -4.437 -17.657 1.00 86.69 110 ARG A O 1
ATOM 814 N N . VAL A 1 111 ? 0.653 -6.558 -17.499 1.00 87.31 111 VAL A N 1
ATOM 815 C CA . VAL A 1 111 ? 0.240 -6.460 -16.093 1.00 87.31 111 VAL A CA 1
ATOM 816 C C . VAL A 1 111 ? 1.330 -7.050 -15.206 1.00 87.31 111 VAL A C 1
ATOM 818 O O . VAL A 1 111 ? 1.544 -8.264 -1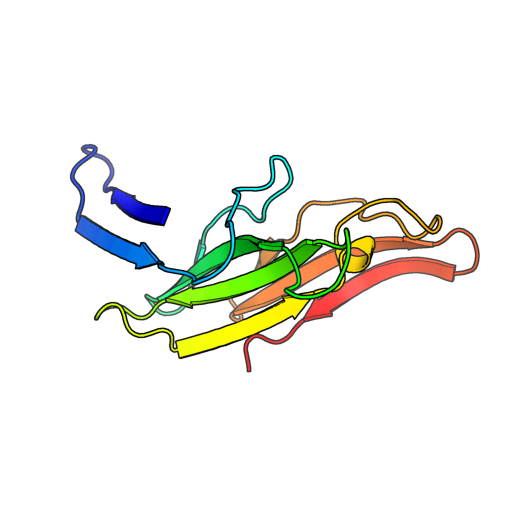5.197 1.00 87.31 111 VAL A O 1
ATOM 821 N N . ALA A 1 112 ? 2.004 -6.193 -14.442 1.00 86.62 112 ALA A N 1
ATOM 822 C CA . ALA A 1 112 ? 2.885 -6.629 -13.370 1.00 86.62 112 ALA A CA 1
ATOM 823 C C . ALA A 1 112 ? 2.050 -7.136 -12.191 1.00 86.62 112 ALA A C 1
ATOM 825 O O . ALA A 1 112 ? 1.025 -6.544 -11.844 1.00 86.62 112 ALA A O 1
ATOM 826 N N . ARG A 1 113 ? 2.491 -8.245 -11.594 1.00 89.25 113 ARG A N 1
ATOM 827 C CA . ARG A 1 113 ? 1.824 -8.910 -10.473 1.00 89.25 113 ARG A CA 1
ATOM 828 C C . ARG A 1 113 ? 2.834 -9.100 -9.357 1.00 89.25 113 ARG A C 1
ATOM 830 O O . ARG A 1 113 ? 3.869 -9.724 -9.581 1.00 89.25 113 ARG A O 1
ATOM 837 N N . TYR A 1 114 ? 2.519 -8.612 -8.166 1.00 86.25 114 TYR A N 1
ATOM 838 C CA . TYR A 1 114 ? 3.367 -8.774 -6.991 1.00 86.25 114 TYR A CA 1
ATOM 839 C C . TYR A 1 114 ? 2.595 -9.490 -5.891 1.00 86.25 114 TYR A C 1
ATOM 841 O O . TYR A 1 114 ? 1.416 -9.221 -5.647 1.00 86.25 114 TYR A O 1
ATOM 849 N N . SER A 1 115 ? 3.263 -10.432 -5.237 1.00 82.50 115 SER A N 1
ATOM 850 C CA . SER A 1 115 ? 2.681 -11.198 -4.144 1.00 82.50 115 SER A CA 1
ATOM 851 C C . SER A 1 115 ? 3.065 -10.570 -2.812 1.00 82.50 115 SER A C 1
ATOM 853 O O . SER A 1 115 ? 4.245 -10.403 -2.538 1.00 82.50 115 SER A O 1
ATOM 855 N N . LEU A 1 116 ? 2.080 -10.332 -1.945 1.00 71.69 116 LEU A N 1
ATOM 856 C CA . LEU A 1 116 ? 2.292 -10.020 -0.525 1.00 71.69 116 LEU A CA 1
ATOM 857 C C . LEU A 1 116 ? 2.521 -11.295 0.313 1.00 71.69 116 LEU A C 1
ATOM 859 O O . LEU A 1 116 ? 2.078 -11.380 1.464 1.00 71.69 116 LEU A O 1
ATOM 863 N N . ARG A 1 117 ? 3.141 -12.320 -0.288 1.00 61.94 117 ARG A N 1
ATOM 864 C CA . ARG A 1 117 ? 3.588 -13.525 0.427 1.00 61.94 117 ARG A CA 1
ATOM 865 C C . ARG A 1 117 ? 4.976 -13.279 1.000 1.00 61.94 117 ARG A C 1
ATOM 867 O O . ARG A 1 117 ? 5.675 -12.399 0.480 1.00 61.94 117 ARG A O 1
#

Radius of gyration: 15.1 Å; chains: 1; bounding box: 42×25×44 Å

Secondary structure (DSSP, 8-state):
-EEEEE-TTS-EEEEEE---SS-EE--TT----EEETTEEEEEEEEE-SSSS-EEEEEEEE-TTS-EEEEEEEPHHHHS-SSS--BSS--EE-TTSEEEEEEEETTTEEEEEEEE--

Foldseek 3Di:
DKDFDADPVRDGPAMEDDDDPFDKDDDPLWEDWDAAPNWIWTWIWTDDPDDDFTWTKIFTAHRVNDGPAIDTDGPQVAADDPQFGFPHRWYQDNVRKIWTWTQHPVPGIDIDIGDRD